Protein AF-A0A702FC47-F1 (afdb_monomer_lite)

Secondary structure (DSSP, 8-state):
----------S------EEEEEEEETTEEEEEE-HHHHT----HHHHHHHHHHHHHHHHHHHHHHSTT-GGGGS-EEEEETTEEEEEEE-GGG-EEEEEEEPP-------------------

Foldseek 3Di:
DDDPDPPCPDPDPPFLKWKWKWDDDPPDTDIDTDPVSVVGDDDPQVVVQCVVCVVVVVVVLSQLLDPPRPNLPAWDWDDGSQKIKTWDRDPPSMIIIMIGGNPPPPDDDPPPPPPDPPDDDD

Structure (mmCIF, N/CA/C/O backbone):
data_AF-A0A702FC47-F1
#
_entry.id   AF-A0A702FC47-F1
#
loop_
_atom_site.group_PDB
_atom_site.id
_atom_site.type_symbol
_atom_site.label_atom_id
_atom_site.label_alt_id
_atom_site.label_comp_id
_atom_site.label_asym_id
_atom_site.label_entity_id
_atom_site.label_seq_id
_atom_site.pdbx_PDB_ins_code
_atom_site.Cartn_x
_atom_site.Cartn_y
_atom_site.Cartn_z
_atom_site.occupancy
_atom_site.B_iso_or_equiv
_atom_site.auth_seq_id
_atom_site.auth_comp_id
_atom_site.auth_asym_id
_atom_site.auth_atom_id
_atom_site.pdbx_PDB_model_num
ATOM 1 N N . MET A 1 1 ? -32.741 -4.765 32.630 1.00 47.16 1 MET A N 1
ATOM 2 C CA . MET A 1 1 ? -31.859 -5.939 32.478 1.00 47.16 1 MET A CA 1
ATOM 3 C C . MET A 1 1 ? -31.855 -6.321 31.013 1.00 47.16 1 MET A C 1
ATOM 5 O O . MET A 1 1 ? -32.897 -6.178 30.386 1.00 47.16 1 MET A O 1
ATOM 9 N N . SER A 1 2 ? -30.698 -6.795 30.555 1.00 45.16 2 SER A N 1
ATOM 10 C CA . SER A 1 2 ? -30.395 -7.383 29.244 1.00 45.16 2 SER A CA 1
ATOM 11 C C . SER A 1 2 ? -29.673 -6.469 28.251 1.00 45.16 2 SER A C 1
ATOM 13 O O . SER A 1 2 ? -30.230 -5.507 27.734 1.00 45.16 2 SER A O 1
ATOM 15 N N . ASP A 1 3 ? -28.417 -6.873 28.040 1.00 43.56 3 ASP A N 1
ATOM 16 C CA . ASP A 1 3 ? -27.521 -6.640 26.911 1.00 43.56 3 ASP A CA 1
ATOM 17 C C . ASP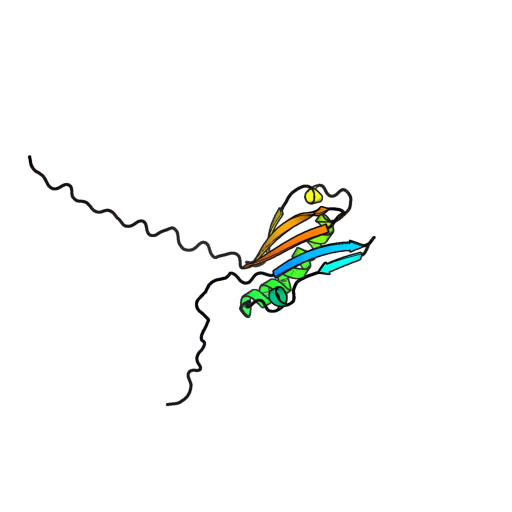 A 1 3 ? -27.093 -5.208 26.585 1.00 43.56 3 ASP A C 1
ATOM 19 O O . ASP A 1 3 ? -27.603 -4.564 25.676 1.00 43.56 3 ASP A O 1
ATOM 23 N N . ASN A 1 4 ? -26.035 -4.755 27.263 1.00 42.34 4 ASN A N 1
ATOM 24 C CA . ASN A 1 4 ? -25.009 -4.011 26.543 1.00 42.34 4 ASN A CA 1
ATOM 25 C C . ASN A 1 4 ? -23.868 -5.008 26.296 1.00 42.34 4 ASN A C 1
ATOM 27 O O . ASN A 1 4 ? -23.180 -5.358 27.262 1.00 42.34 4 ASN A O 1
ATOM 31 N N . PRO A 1 5 ? -23.718 -5.555 25.078 1.00 49.88 5 PRO A N 1
ATOM 32 C CA . PRO A 1 5 ? -22.669 -6.513 24.808 1.00 49.88 5 PRO A CA 1
ATOM 33 C C . PRO A 1 5 ? -21.356 -5.758 24.917 1.00 49.88 5 PRO A C 1
ATOM 35 O O . PRO A 1 5 ? -21.115 -4.802 24.184 1.00 49.88 5 PRO A O 1
ATOM 38 N N . ASP A 1 6 ? -20.568 -6.160 25.904 1.00 47.47 6 ASP A N 1
ATOM 39 C CA . ASP A 1 6 ? -19.120 -6.309 25.863 1.00 47.47 6 ASP A CA 1
ATOM 40 C C . ASP A 1 6 ? -18.505 -5.996 24.481 1.00 47.47 6 ASP A C 1
ATOM 42 O O . ASP A 1 6 ? -18.023 -6.867 23.763 1.00 47.47 6 ASP A O 1
ATOM 46 N N . ARG A 1 7 ? -18.462 -4.714 24.099 1.00 48.03 7 ARG A N 1
ATOM 47 C CA . ARG A 1 7 ? -17.437 -4.208 23.194 1.00 48.03 7 ARG A CA 1
ATOM 48 C C . ARG A 1 7 ? -16.192 -4.093 24.050 1.00 48.03 7 ARG A C 1
ATOM 50 O O . ARG A 1 7 ? -15.731 -2.998 24.360 1.00 48.03 7 ARG A O 1
ATOM 57 N N . LYS A 1 8 ? -15.664 -5.255 24.437 1.00 45.69 8 LYS A N 1
ATOM 58 C CA . LYS A 1 8 ? -14.257 -5.414 24.751 1.00 45.69 8 LYS A CA 1
ATOM 59 C C . LYS A 1 8 ? -13.517 -4.996 23.491 1.00 45.69 8 LYS A C 1
ATOM 61 O O . LYS A 1 8 ? -13.311 -5.789 22.579 1.00 45.69 8 LYS A O 1
ATOM 66 N N . ARG A 1 9 ? -13.196 -3.710 23.390 1.00 51.09 9 ARG A N 1
ATOM 67 C CA . ARG A 1 9 ? -12.072 -3.285 22.571 1.00 51.09 9 ARG A CA 1
ATOM 68 C C . ARG A 1 9 ? -10.857 -3.718 23.379 1.00 51.09 9 ARG A C 1
ATOM 70 O O . ARG A 1 9 ? -10.696 -3.198 24.477 1.00 51.09 9 ARG A O 1
ATOM 77 N N . PRO A 1 10 ? -10.110 -4.742 22.938 1.00 49.78 10 PRO A N 1
ATOM 78 C CA . PRO A 1 10 ? -8.973 -5.201 23.701 1.00 49.78 10 PRO A CA 1
ATOM 79 C C . PRO A 1 10 ? -7.977 -4.053 23.804 1.00 49.78 10 PRO A C 1
ATOM 81 O O . PRO A 1 10 ? -7.556 -3.470 22.806 1.00 49.78 10 PRO A O 1
ATOM 84 N N . ASP A 1 11 ? -7.663 -3.729 25.048 1.00 61.03 11 ASP A N 1
ATOM 85 C CA . ASP A 1 11 ? -6.655 -2.779 25.464 1.00 61.03 11 ASP A CA 1
ATOM 86 C C . ASP A 1 11 ? -5.294 -3.282 24.957 1.00 61.03 11 ASP A C 1
ATOM 88 O O . ASP A 1 11 ? -4.720 -4.212 25.517 1.00 61.03 11 ASP A O 1
ATOM 92 N N . ASN A 1 12 ? -4.847 -2.751 23.816 1.00 49.47 12 ASN A N 1
ATOM 93 C CA . ASN A 1 12 ? -3.453 -2.640 23.376 1.00 49.47 12 ASN A CA 1
ATOM 94 C C . ASN A 1 12 ? -3.447 -2.003 21.981 1.00 49.47 12 ASN A C 1
ATOM 96 O O . ASN A 1 12 ? -3.741 -2.665 20.989 1.00 49.47 12 ASN A O 1
ATOM 100 N N . HIS A 1 13 ? -3.088 -0.720 21.899 1.00 54.34 13 HIS A N 1
ATOM 101 C CA . HIS A 1 13 ? -2.852 -0.002 20.643 1.00 54.34 13 HIS A CA 1
ATOM 102 C C . HIS A 1 13 ? -1.580 -0.537 19.956 1.00 54.34 13 HIS A C 1
ATOM 104 O O . HIS A 1 13 ? -0.565 0.145 19.857 1.00 54.34 13 HIS A O 1
ATOM 110 N N . SER A 1 14 ? -1.610 -1.784 19.488 1.00 64.19 14 SER A N 1
ATOM 111 C CA . SER A 1 14 ? -0.803 -2.146 18.327 1.00 64.19 14 SER A CA 1
ATOM 112 C C . SER A 1 14 ? -1.522 -1.508 17.149 1.00 64.19 14 SER A C 1
ATOM 114 O O . SER A 1 14 ? -2.630 -1.930 16.824 1.00 64.19 14 SER A O 1
ATOM 116 N N . LEU A 1 15 ? -0.961 -0.432 16.594 1.00 73.69 15 LEU A N 1
ATOM 117 C CA . LEU A 1 15 ? -1.533 0.229 15.422 1.00 73.69 15 LEU A CA 1
ATOM 118 C C . LEU A 1 15 ? -1.839 -0.840 14.359 1.00 73.69 15 LEU A C 1
ATOM 120 O O . LEU A 1 15 ? -0.934 -1.620 14.033 1.00 73.69 15 LEU A O 1
ATOM 124 N N . PRO A 1 16 ? -3.088 -0.936 13.862 1.00 84.44 16 PRO A N 1
ATOM 125 C CA . PRO A 1 16 ? -3.405 -1.891 12.814 1.00 84.44 16 PRO A CA 1
ATOM 126 C C . PRO A 1 16 ? -2.537 -1.560 11.604 1.00 84.44 16 PRO A C 1
ATOM 128 O O . PRO A 1 16 ? -2.373 -0.399 11.232 1.00 84.44 16 PRO A O 1
ATOM 131 N N . CYS A 1 17 ? -1.906 -2.582 11.042 1.00 88.62 17 CYS A N 1
ATOM 132 C CA . CYS A 1 17 ? -0.844 -2.394 10.074 1.00 88.62 17 CYS A CA 1
ATOM 133 C C . CYS A 1 17 ? -0.928 -3.472 9.001 1.00 88.62 17 CYS A C 1
ATOM 135 O O . CYS A 1 17 ? -0.937 -4.662 9.310 1.00 88.62 17 CYS A O 1
ATOM 137 N N . ILE A 1 18 ? -0.965 -3.042 7.740 1.00 90.25 18 ILE A N 1
ATOM 138 C CA . ILE A 1 18 ? -0.841 -3.921 6.582 1.00 90.25 18 ILE A CA 1
ATOM 139 C C . ILE A 1 18 ? 0.584 -3.839 6.086 1.00 90.25 18 ILE A C 1
ATOM 141 O O . ILE A 1 18 ? 1.013 -2.813 5.561 1.00 90.25 18 ILE A O 1
ATOM 145 N N . ARG A 1 19 ? 1.307 -4.948 6.189 1.00 91.69 19 ARG A N 1
ATOM 146 C CA . ARG A 1 19 ? 2.617 -5.093 5.561 1.00 91.69 19 ARG A CA 1
ATOM 147 C C . ARG A 1 19 ? 2.507 -5.900 4.289 1.00 91.69 19 ARG A C 1
ATOM 149 O O . ARG A 1 19 ? 1.755 -6.873 4.191 1.00 91.69 19 ARG A O 1
ATOM 156 N N . GLY A 1 20 ? 3.290 -5.505 3.300 1.00 92.06 20 GLY A N 1
ATOM 157 C CA . GLY A 1 20 ? 3.327 -6.198 2.031 1.00 92.06 20 GLY A CA 1
ATOM 158 C C . GLY A 1 20 ? 4.618 -5.989 1.269 1.00 92.06 20 GLY A C 1
ATOM 159 O O . GLY A 1 20 ? 5.483 -5.194 1.633 1.00 92.06 20 GLY A O 1
ATOM 160 N N . ARG A 1 21 ? 4.743 -6.743 0.184 1.00 91.50 21 ARG A N 1
ATOM 161 C CA . ARG A 1 21 ? 5.790 -6.588 -0.816 1.00 91.50 21 ARG A CA 1
ATOM 162 C C . ARG A 1 21 ? 5.156 -6.550 -2.188 1.00 91.50 21 ARG A C 1
ATOM 164 O O . ARG A 1 21 ? 4.414 -7.463 -2.551 1.00 91.50 21 ARG A O 1
ATOM 171 N N . LEU A 1 22 ? 5.464 -5.512 -2.946 1.00 91.94 22 LEU A N 1
ATOM 172 C CA . LEU A 1 22 ? 5.195 -5.457 -4.366 1.00 91.94 22 LEU A CA 1
ATOM 173 C C . LEU A 1 22 ? 6.364 -6.116 -5.097 1.00 91.94 22 LEU A C 1
ATOM 175 O O . LEU A 1 22 ? 7.507 -5.684 -4.973 1.00 91.94 22 LEU A O 1
ATOM 179 N N . LEU A 1 23 ? 6.077 -7.186 -5.829 1.00 90.12 23 LEU A N 1
ATOM 180 C CA . LEU A 1 23 ? 7.043 -7.911 -6.645 1.00 90.12 23 LEU A CA 1
ATOM 181 C C . LEU A 1 23 ? 6.750 -7.648 -8.117 1.00 90.12 23 LEU A C 1
ATOM 183 O O . LEU A 1 23 ? 5.595 -7.749 -8.542 1.00 90.12 23 LEU A O 1
ATOM 187 N N . GLN A 1 24 ? 7.790 -7.354 -8.891 1.00 87.69 24 GLN A N 1
ATOM 188 C CA . GLN A 1 24 ? 7.685 -7.179 -10.333 1.00 87.69 24 GLN A CA 1
ATOM 189 C C . GLN A 1 24 ? 8.110 -8.458 -11.068 1.00 87.69 24 GLN A C 1
ATOM 191 O O . GLN A 1 24 ? 9.201 -8.980 -10.858 1.00 87.69 24 GLN A O 1
ATOM 196 N N . ASP A 1 25 ? 7.248 -8.937 -11.963 1.00 86.25 25 ASP A N 1
ATOM 197 C CA . ASP A 1 25 ? 7.505 -10.038 -12.894 1.00 86.25 25 ASP A CA 1
ATOM 198 C C . ASP A 1 25 ? 7.238 -9.547 -14.325 1.00 86.25 25 ASP A C 1
ATOM 200 O O . ASP A 1 25 ? 6.097 -9.495 -14.802 1.00 86.25 25 ASP A O 1
ATOM 204 N N . GLY A 1 26 ? 8.294 -9.073 -14.991 1.00 83.31 26 GLY A N 1
ATOM 205 C CA . GLY A 1 26 ? 8.191 -8.390 -16.282 1.00 83.31 26 GLY A CA 1
ATOM 206 C C . GLY A 1 26 ? 7.309 -7.138 -16.193 1.00 83.31 26 GLY A C 1
ATOM 207 O O . GLY A 1 26 ? 7.657 -6.170 -15.521 1.00 83.31 26 GLY A O 1
ATOM 208 N N . CYS A 1 27 ? 6.160 -7.151 -16.875 1.00 83.19 27 CYS A N 1
ATOM 209 C CA . CYS A 1 27 ? 5.176 -6.057 -16.859 1.00 83.19 27 CYS A CA 1
ATOM 210 C C . CYS A 1 27 ? 4.047 -6.256 -15.831 1.00 83.19 27 CYS A C 1
ATOM 212 O O . CYS A 1 27 ? 3.079 -5.496 -15.834 1.00 83.19 27 CYS A O 1
ATOM 214 N N . ARG A 1 28 ? 4.106 -7.304 -15.002 1.00 86.69 28 ARG A N 1
ATOM 215 C CA . ARG A 1 28 ? 3.089 -7.603 -13.989 1.00 86.69 28 ARG A CA 1
ATOM 216 C C . ARG A 1 28 ? 3.620 -7.287 -12.601 1.00 86.69 28 ARG A C 1
ATOM 218 O O . ARG A 1 28 ? 4.753 -7.624 -12.280 1.00 86.69 28 ARG A O 1
ATOM 225 N N . PHE A 1 29 ? 2.760 -6.714 -11.768 1.00 88.94 29 PHE A N 1
ATOM 226 C CA . PHE A 1 29 ? 3.041 -6.480 -10.357 1.00 88.94 29 PHE A CA 1
ATOM 227 C C . PHE A 1 29 ? 2.158 -7.382 -9.502 1.00 88.94 29 PHE A C 1
ATOM 229 O O . PHE A 1 29 ? 0.964 -7.532 -9.768 1.00 88.94 29 PHE A O 1
ATOM 236 N N . ARG A 1 30 ? 2.750 -8.003 -8.483 1.00 90.19 30 ARG A N 1
ATOM 237 C CA . ARG A 1 30 ? 2.049 -8.842 -7.513 1.00 90.19 30 ARG A CA 1
ATOM 238 C C . ARG A 1 30 ? 2.271 -8.280 -6.122 1.00 90.19 30 ARG A C 1
ATOM 240 O O . ARG A 1 30 ? 3.411 -8.185 -5.679 1.00 90.19 30 ARG A O 1
ATOM 247 N N . LEU A 1 31 ? 1.184 -7.965 -5.430 1.00 90.12 31 LEU A N 1
ATOM 248 C CA . LEU A 1 31 ? 1.229 -7.669 -4.007 1.00 90.12 31 LEU A CA 1
ATOM 249 C C . LEU A 1 31 ? 1.188 -8.980 -3.218 1.00 90.12 31 LEU A C 1
ATOM 251 O O . LEU A 1 31 ? 0.291 -9.800 -3.410 1.00 90.12 31 LEU A O 1
ATOM 255 N N . GLN A 1 32 ? 2.153 -9.164 -2.327 1.00 91.75 32 GLN A N 1
ATOM 256 C CA . GLN A 1 32 ? 2.179 -10.243 -1.351 1.00 91.75 32 GLN A CA 1
ATOM 257 C C . GLN A 1 32 ? 2.050 -9.645 0.048 1.00 91.75 32 GLN A C 1
ATOM 259 O O . GLN A 1 32 ? 2.856 -8.803 0.429 1.00 91.75 32 GLN A O 1
ATOM 264 N N . THR A 1 33 ? 1.061 -10.091 0.813 1.00 90.75 33 THR A N 1
ATOM 265 C CA . THR A 1 33 ? 0.814 -9.672 2.200 1.00 90.75 33 THR A CA 1
ATOM 266 C C . THR A 1 33 ? 0.541 -10.906 3.059 1.00 90.75 33 THR A C 1
ATOM 268 O O . THR A 1 33 ? 0.202 -11.966 2.518 1.00 90.75 33 THR A O 1
ATOM 271 N N . SER A 1 34 ? 0.770 -10.817 4.371 1.00 86.31 34 SER A N 1
ATOM 272 C CA . SER A 1 34 ? 0.454 -11.923 5.274 1.00 86.31 34 SER A CA 1
ATOM 273 C C . SER A 1 34 ? -1.044 -11.961 5.569 1.00 86.31 34 SER A C 1
ATOM 275 O O . SER A 1 34 ? -1.752 -10.962 5.452 1.00 86.31 34 SER A O 1
ATOM 277 N N . ARG A 1 35 ? -1.536 -13.136 5.963 1.00 79.75 35 ARG A N 1
ATOM 278 C CA . ARG A 1 35 ? -2.932 -13.276 6.372 1.00 79.75 35 ARG A CA 1
ATOM 279 C C . ARG A 1 35 ? -3.224 -12.479 7.644 1.00 79.75 35 ARG A C 1
ATOM 281 O O . ARG A 1 35 ? -4.280 -11.870 7.721 1.00 79.75 35 ARG A O 1
ATOM 288 N N . ASP A 1 36 ? -2.286 -12.448 8.588 1.00 83.25 36 ASP A N 1
ATOM 289 C CA . ASP A 1 36 ? -2.423 -11.687 9.833 1.00 83.25 36 ASP A CA 1
ATOM 290 C C . ASP A 1 36 ? -2.525 -10.179 9.564 1.00 83.25 36 ASP A C 1
ATOM 292 O O . ASP A 1 36 ? -3.321 -9.490 10.191 1.00 83.25 36 ASP A O 1
ATOM 296 N N . ASP A 1 37 ? -1.768 -9.675 8.583 1.00 81.12 37 ASP A N 1
ATOM 297 C CA . ASP A 1 37 ? -1.843 -8.276 8.151 1.00 81.12 37 ASP A CA 1
ATOM 298 C C . ASP A 1 37 ? -3.176 -7.982 7.419 1.00 81.12 37 ASP A C 1
ATOM 300 O O . ASP A 1 37 ? -3.723 -6.893 7.554 1.00 81.12 37 ASP A O 1
ATOM 304 N N . MET A 1 38 ? -3.748 -8.946 6.682 1.00 75.38 38 MET A N 1
ATOM 305 C CA . MET A 1 38 ? -5.092 -8.811 6.088 1.00 75.38 38 MET A CA 1
ATOM 306 C C . MET A 1 38 ? -6.223 -8.872 7.122 1.00 75.38 38 MET A C 1
ATOM 308 O O . MET A 1 38 ? -7.273 -8.269 6.918 1.00 75.38 38 MET A O 1
ATOM 312 N N . GLU A 1 39 ? -6.024 -9.622 8.205 1.00 77.56 39 GLU A N 1
ATOM 313 C CA . GLU A 1 39 ? -6.952 -9.729 9.337 1.00 77.56 39 GLU A CA 1
ATOM 314 C C . GLU A 1 39 ? -6.705 -8.635 10.394 1.00 77.56 39 GLU A C 1
ATOM 316 O O . GLU A 1 39 ? -7.329 -8.651 11.458 1.00 77.56 39 GLU A O 1
ATOM 321 N N . ALA A 1 40 ? -5.820 -7.669 10.112 1.00 78.50 40 ALA A N 1
ATOM 322 C CA . ALA A 1 40 ? -5.550 -6.549 11.000 1.00 78.50 40 ALA A CA 1
ATOM 323 C C . ALA A 1 40 ? -6.846 -5.803 11.359 1.00 78.50 40 ALA A C 1
ATOM 325 O O . ALA A 1 40 ? -7.706 -5.537 10.516 1.00 78.50 40 ALA A O 1
ATOM 326 N N . ALA A 1 41 ? -6.978 -5.456 12.639 1.00 82.44 41 ALA A N 1
ATOM 327 C CA . ALA A 1 41 ? -8.193 -4.881 13.202 1.00 82.44 41 ALA A CA 1
ATOM 328 C C . ALA A 1 41 ? -8.317 -3.378 12.898 1.00 82.44 41 ALA A C 1
ATOM 330 O O . ALA A 1 41 ? -8.239 -2.548 13.802 1.00 82.44 41 ALA A O 1
ATOM 331 N N . PHE A 1 42 ? -8.512 -3.025 11.627 1.00 83.19 42 PHE A N 1
ATOM 332 C CA . PHE A 1 42 ? -8.968 -1.687 11.255 1.00 83.19 42 PHE A CA 1
ATOM 333 C C . PHE A 1 42 ? -10.398 -1.470 11.753 1.00 83.19 42 PHE A C 1
ATOM 335 O O . PHE A 1 42 ? -11.244 -2.369 11.721 1.00 83.19 42 PHE A O 1
ATOM 342 N N . THR A 1 43 ? -10.693 -0.257 12.203 1.00 87.06 43 THR A N 1
ATOM 343 C CA . THR A 1 43 ? -12.073 0.180 12.404 1.00 87.06 43 THR A CA 1
ATOM 344 C C . THR A 1 43 ? -12.799 0.273 11.060 1.00 87.06 43 THR A C 1
ATOM 346 O O . THR A 1 43 ? -12.186 0.360 9.999 1.00 87.06 43 THR A O 1
ATOM 349 N N . GLU A 1 44 ? -14.132 0.279 11.084 1.00 87.69 44 GLU A N 1
ATOM 350 C CA . GLU A 1 44 ? -14.938 0.390 9.860 1.00 87.69 44 GLU A CA 1
ATOM 351 C C . GLU A 1 44 ? -14.631 1.674 9.066 1.00 87.69 44 GLU A C 1
ATOM 353 O O . GLU A 1 44 ? -14.683 1.688 7.838 1.00 87.69 44 GLU A O 1
ATOM 358 N N . GLU A 1 45 ? -14.299 2.757 9.768 1.00 88.56 45 GLU A N 1
ATOM 359 C CA . GLU A 1 45 ? -13.926 4.023 9.147 1.00 88.56 45 GLU A CA 1
ATOM 360 C C . GLU A 1 45 ? -12.544 3.950 8.488 1.00 88.56 45 GLU A C 1
ATOM 362 O O . GLU A 1 45 ? -12.418 4.282 7.309 1.00 88.56 45 GLU A O 1
ATOM 367 N N . GLU A 1 46 ? -11.541 3.420 9.190 1.00 87.31 46 GLU A N 1
ATOM 368 C CA . GLU A 1 46 ? -10.195 3.232 8.635 1.00 87.31 46 GLU A CA 1
ATOM 369 C C . GLU A 1 46 ? -10.188 2.234 7.468 1.00 87.31 46 GLU A C 1
ATOM 371 O O . GLU A 1 46 ? -9.464 2.430 6.494 1.00 87.31 46 GLU A O 1
ATOM 376 N N . ALA A 1 47 ? -11.025 1.192 7.513 1.00 87.81 47 ALA A N 1
ATOM 377 C CA . ALA A 1 47 ? -11.198 0.260 6.401 1.00 87.81 47 ALA A CA 1
ATOM 378 C C . ALA A 1 47 ? -11.750 0.971 5.153 1.00 87.81 47 ALA A C 1
ATOM 380 O O . ALA A 1 47 ? -11.249 0.756 4.050 1.00 87.81 47 ALA A O 1
ATOM 381 N N . ARG A 1 48 ? -12.718 1.885 5.317 1.00 90.12 48 ARG A N 1
ATOM 382 C CA . ARG A 1 48 ? -13.216 2.720 4.209 1.00 90.12 48 ARG A CA 1
ATOM 383 C C . ARG A 1 48 ? -12.134 3.650 3.661 1.00 90.12 48 ARG A C 1
ATOM 385 O O . ARG A 1 48 ? -12.055 3.841 2.448 1.00 90.12 48 ARG A O 1
ATOM 392 N N . TRP A 1 49 ? -11.295 4.225 4.522 1.00 90.75 49 TRP A N 1
ATOM 393 C CA . TRP A 1 49 ? -10.154 5.029 4.077 1.00 90.75 49 TRP A CA 1
ATOM 394 C C . TRP A 1 49 ? -9.146 4.198 3.295 1.00 90.75 49 TRP A C 1
ATOM 396 O O . TRP A 1 49 ? -8.692 4.634 2.237 1.00 90.75 49 TRP A O 1
ATOM 406 N N . LEU A 1 50 ? -8.857 2.985 3.769 1.00 90.44 50 LEU A N 1
ATOM 407 C CA . LEU A 1 50 ? -7.981 2.040 3.094 1.00 90.44 50 LEU A CA 1
ATOM 408 C C . LEU A 1 50 ? -8.525 1.689 1.715 1.00 90.44 50 LEU A C 1
ATOM 410 O O . LEU A 1 50 ? -7.797 1.835 0.744 1.00 90.44 50 LEU A O 1
ATOM 414 N N . GLU A 1 51 ? -9.796 1.311 1.587 1.00 90.56 51 GLU A N 1
ATOM 415 C CA . GLU A 1 51 ? -10.405 0.992 0.287 1.00 90.56 51 GLU A CA 1
ATOM 416 C C . GLU A 1 51 ? -10.272 2.136 -0.733 1.00 90.56 51 GLU A C 1
ATOM 418 O O . GLU A 1 51 ? -10.054 1.891 -1.921 1.00 90.56 51 GLU A O 1
ATOM 423 N N . GLN A 1 52 ? -10.350 3.389 -0.278 1.00 91.56 52 GLN A N 1
ATOM 424 C CA . GLN A 1 52 ? -10.200 4.571 -1.131 1.00 91.56 52 GLN A CA 1
ATOM 425 C C . GLN A 1 52 ? -8.737 4.899 -1.456 1.00 91.56 52 GLN A C 1
ATOM 427 O O . GLN A 1 52 ? -8.425 5.299 -2.579 1.00 91.56 52 GLN A O 1
ATOM 432 N N . ALA A 1 53 ? -7.838 4.750 -0.484 1.00 91.81 53 ALA A N 1
ATOM 433 C CA . ALA A 1 53 ? -6.425 5.088 -0.622 1.00 91.81 53 ALA A CA 1
ATOM 434 C C . ALA A 1 53 ? -5.621 3.988 -1.325 1.00 91.81 53 ALA A C 1
ATOM 436 O O . ALA A 1 53 ? -4.636 4.274 -2.002 1.00 91.81 53 ALA A O 1
ATOM 437 N N . PHE A 1 54 ? -6.031 2.729 -1.198 1.00 89.50 54 PHE A N 1
ATOM 438 C CA . PHE A 1 54 ? -5.263 1.574 -1.649 1.00 89.50 54 PHE A CA 1
ATOM 439 C C . PHE A 1 54 ? -4.947 1.581 -3.153 1.00 89.50 54 PHE A C 1
ATOM 441 O O . PHE A 1 54 ? -3.795 1.320 -3.499 1.00 89.50 54 PHE A O 1
ATOM 448 N N . PRO A 1 55 ? -5.870 1.947 -4.069 1.00 91.12 55 PRO A N 1
ATOM 449 C CA . PRO A 1 55 ? -5.533 2.093 -5.486 1.00 91.12 55 PRO A CA 1
ATOM 450 C C . PRO A 1 55 ? -4.476 3.175 -5.749 1.00 91.12 55 PRO A C 1
ATOM 452 O O . PRO A 1 55 ? -3.627 2.996 -6.621 1.00 91.12 55 PRO A O 1
ATOM 455 N N . LEU A 1 56 ? -4.506 4.277 -4.989 1.00 91.88 56 LEU A N 1
ATOM 456 C CA . LEU A 1 56 ? -3.537 5.373 -5.102 1.00 91.88 56 LEU A CA 1
ATOM 457 C C . LEU A 1 56 ? -2.162 4.930 -4.596 1.00 91.88 56 LEU A C 1
ATOM 459 O O . LEU A 1 56 ? -1.164 5.106 -5.292 1.00 91.88 56 LEU A O 1
ATOM 463 N N . ILE A 1 57 ? -2.132 4.272 -3.434 1.00 89.62 57 ILE A N 1
ATOM 464 C CA . ILE A 1 57 ? -0.920 3.692 -2.851 1.00 89.62 57 ILE A CA 1
ATOM 465 C C . ILE A 1 57 ? -0.312 2.675 -3.822 1.00 89.62 57 ILE A C 1
ATOM 467 O O . ILE A 1 57 ? 0.868 2.763 -4.147 1.00 89.62 57 ILE A O 1
ATOM 471 N N . LEU A 1 58 ? -1.113 1.749 -4.358 1.00 89.44 58 LEU A N 1
ATOM 472 C CA . LEU A 1 58 ? -0.643 0.768 -5.338 1.00 89.44 58 LEU A CA 1
ATOM 473 C C . LEU A 1 58 ? -0.073 1.424 -6.597 1.00 89.44 58 LEU A C 1
ATOM 475 O O . LEU A 1 58 ? 0.955 0.976 -7.102 1.00 89.44 58 LEU A O 1
ATOM 479 N N . HIS A 1 59 ? -0.711 2.481 -7.101 1.00 89.38 59 HIS A N 1
ATOM 480 C CA . HIS A 1 59 ? -0.210 3.213 -8.260 1.00 89.38 59 HIS A CA 1
ATOM 481 C C . HIS A 1 59 ? 1.153 3.867 -7.982 1.00 89.38 59 HIS A C 1
ATOM 483 O O . HIS A 1 59 ? 2.065 3.768 -8.810 1.00 89.38 59 HIS A O 1
ATOM 489 N N . GLN A 1 60 ? 1.322 4.458 -6.795 1.00 88.62 60 GLN A N 1
ATOM 490 C CA . GLN A 1 60 ? 2.598 5.020 -6.355 1.00 88.62 60 GLN A CA 1
ATOM 491 C C . GLN A 1 60 ? 3.674 3.928 -6.258 1.00 88.62 60 GLN A C 1
ATOM 493 O O . GLN A 1 60 ? 4.772 4.101 -6.782 1.00 88.62 60 GLN A O 1
ATOM 498 N N . MET A 1 61 ? 3.345 2.763 -5.686 1.00 88.62 61 MET A N 1
ATOM 499 C CA . MET A 1 61 ? 4.285 1.640 -5.568 1.00 88.62 61 MET A CA 1
ATOM 500 C C . MET A 1 61 ? 4.715 1.086 -6.932 1.00 88.62 61 MET A C 1
ATOM 502 O O . MET A 1 61 ? 5.885 0.766 -7.124 1.00 88.62 61 MET A O 1
ATOM 506 N N . VAL A 1 62 ? 3.797 0.987 -7.897 1.00 88.62 62 VAL A N 1
ATOM 507 C CA . VAL A 1 62 ? 4.114 0.548 -9.268 1.00 88.62 62 VAL A CA 1
ATOM 508 C C . VAL A 1 62 ? 5.046 1.538 -9.966 1.00 88.62 62 VAL A C 1
ATOM 510 O O . VAL A 1 62 ? 5.981 1.121 -10.648 1.00 88.62 62 VAL A O 1
ATOM 513 N N . THR A 1 63 ? 4.816 2.837 -9.776 1.00 85.75 63 THR A N 1
ATOM 514 C CA . THR A 1 63 ? 5.673 3.894 -10.333 1.00 85.75 63 THR A CA 1
ATOM 515 C C . THR A 1 63 ? 7.076 3.830 -9.735 1.00 85.75 63 THR A C 1
ATOM 517 O O . THR A 1 63 ? 8.061 3.851 -10.469 1.00 85.75 63 THR A O 1
ATOM 520 N N . MET A 1 64 ? 7.164 3.638 -8.418 1.00 84.38 64 MET A N 1
ATOM 521 C CA . MET A 1 64 ? 8.431 3.458 -7.713 1.00 84.38 64 MET A CA 1
ATOM 522 C C . MET A 1 64 ? 9.181 2.192 -8.127 1.00 84.38 64 MET A C 1
ATOM 524 O O . MET A 1 64 ? 10.402 2.206 -8.210 1.00 84.38 64 MET A O 1
ATOM 528 N N . ALA A 1 65 ? 8.474 1.090 -8.378 1.00 83.88 65 ALA A N 1
ATOM 529 C CA . ALA A 1 65 ? 9.089 -0.169 -8.789 1.00 83.88 65 ALA A CA 1
ATOM 530 C C . ALA A 1 65 ? 9.555 -0.154 -10.258 1.00 83.88 65 ALA A C 1
ATOM 532 O O . ALA A 1 65 ? 10.320 -1.025 -10.671 1.00 83.88 65 ALA A O 1
ATOM 533 N N . ALA A 1 66 ? 9.109 0.819 -11.061 1.00 80.94 66 ALA A N 1
ATOM 534 C CA . ALA A 1 66 ? 9.432 0.880 -12.478 1.00 80.94 66 ALA A CA 1
ATOM 535 C C . ALA A 1 66 ? 10.952 1.048 -12.718 1.00 80.94 66 ALA A C 1
ATOM 537 O O . ALA A 1 66 ? 11.602 1.878 -12.071 1.00 80.94 66 ALA A O 1
ATOM 538 N N . PRO A 1 67 ? 11.539 0.314 -13.688 1.00 76.00 67 PRO A N 1
ATOM 539 C CA . PRO A 1 67 ? 12.963 0.411 -13.991 1.00 76.00 67 PRO A CA 1
ATOM 540 C C . PRO A 1 67 ? 13.374 1.842 -14.344 1.00 76.00 67 PRO A C 1
ATOM 542 O O . PRO A 1 67 ? 12.840 2.438 -15.278 1.00 76.00 67 PRO A O 1
ATOM 545 N N . GLY A 1 68 ? 14.358 2.375 -13.620 1.00 73.00 68 GLY A N 1
ATOM 546 C CA . GLY A 1 68 ? 14.869 3.726 -13.848 1.00 73.00 68 GLY A CA 1
ATOM 547 C C . GLY A 1 68 ? 14.066 4.842 -13.174 1.00 73.00 68 GLY A C 1
ATOM 548 O O . GLY A 1 68 ? 14.411 6.004 -13.386 1.00 73.00 68 GLY A O 1
ATOM 549 N N . SER A 1 69 ? 13.055 4.530 -12.350 1.00 74.56 69 SER A N 1
ATOM 550 C CA . SER A 1 69 ? 12.460 5.552 -11.484 1.00 74.56 69 SER A CA 1
ATOM 551 C C . SER A 1 69 ? 13.512 6.061 -10.479 1.00 74.56 69 SER A C 1
ATOM 553 O O . SER A 1 69 ? 14.191 5.254 -9.835 1.00 74.56 69 SER A O 1
ATOM 555 N N . PRO A 1 70 ? 13.667 7.388 -10.310 1.00 71.69 70 PRO A N 1
ATOM 556 C CA . PRO A 1 70 ? 14.494 7.945 -9.243 1.00 71.69 70 PRO A CA 1
ATOM 557 C C . PRO A 1 70 ? 13.947 7.592 -7.851 1.00 71.69 70 PRO A C 1
ATOM 559 O O . PRO A 1 70 ? 14.719 7.488 -6.901 1.00 71.69 70 PRO A O 1
ATOM 562 N N . GLU A 1 71 ? 12.641 7.344 -7.732 1.00 74.12 71 GLU A N 1
ATOM 563 C CA . GLU A 1 71 ? 11.983 6.990 -6.471 1.00 74.12 71 GLU A CA 1
ATOM 564 C C . GLU A 1 71 ? 12.304 5.551 -6.037 1.00 74.12 71 GLU A C 1
ATOM 566 O O . GLU A 1 71 ? 12.177 5.223 -4.862 1.00 74.12 71 GLU A O 1
ATOM 571 N N . ALA A 1 72 ? 12.804 4.712 -6.952 1.00 71.31 72 ALA A N 1
ATOM 572 C CA . ALA A 1 72 ? 13.269 3.353 -6.667 1.00 71.31 72 ALA A CA 1
ATOM 573 C C . ALA A 1 72 ? 14.549 3.303 -5.807 1.00 71.31 72 ALA A C 1
ATOM 575 O O . ALA A 1 72 ? 15.027 2.217 -5.485 1.00 71.31 72 ALA A O 1
ATOM 576 N N . GLN A 1 73 ? 15.161 4.451 -5.495 1.00 73.50 73 GLN A N 1
ATOM 577 C CA . GLN A 1 73 ? 16.464 4.520 -4.821 1.00 73.50 73 GLN A CA 1
ATOM 578 C C . GLN A 1 73 ? 16.372 4.874 -3.336 1.00 73.50 73 GLN A C 1
ATOM 580 O O . GLN A 1 73 ? 17.330 4.636 -2.602 1.00 73.50 73 GLN A O 1
ATOM 585 N N . THR A 1 74 ? 15.252 5.438 -2.881 1.00 84.25 74 THR A N 1
ATOM 586 C CA . THR A 1 74 ? 15.104 5.916 -1.503 1.00 84.25 74 THR A CA 1
ATOM 587 C C . THR A 1 74 ? 13.802 5.426 -0.882 1.00 84.25 74 THR A C 1
ATOM 589 O O . THR A 1 74 ? 12.795 5.344 -1.585 1.00 84.25 74 THR A O 1
ATOM 592 N N . PRO A 1 75 ? 13.778 5.153 0.434 1.00 88.44 75 PRO A N 1
ATOM 593 C CA . PRO A 1 75 ? 12.527 4.985 1.156 1.00 88.44 75 PRO A CA 1
ATOM 594 C C . PRO A 1 75 ? 11.645 6.227 1.005 1.00 88.44 75 PRO A C 1
ATOM 596 O O . PRO A 1 75 ? 12.151 7.351 0.974 1.00 88.44 75 PRO A O 1
ATOM 599 N N . GLN A 1 76 ? 10.338 6.022 0.906 1.00 88.81 76 GLN A N 1
ATOM 600 C CA . GLN A 1 76 ? 9.358 7.095 0.774 1.00 88.81 76 GLN A CA 1
ATOM 601 C C . GLN A 1 76 ? 8.218 6.890 1.765 1.00 88.81 76 GLN A C 1
ATOM 603 O O . GLN A 1 76 ? 7.793 5.759 2.011 1.00 88.81 76 GLN A O 1
ATOM 608 N N . VAL A 1 77 ? 7.705 7.997 2.295 1.00 91.50 77 VAL A N 1
ATOM 609 C CA . VAL A 1 77 ? 6.548 8.024 3.192 1.00 91.50 77 VAL A CA 1
ATOM 610 C C . VAL A 1 77 ? 5.482 8.902 2.559 1.00 91.50 77 VAL A C 1
ATOM 612 O O . VAL A 1 77 ? 5.754 10.043 2.184 1.00 91.50 77 VAL A O 1
ATOM 615 N N . PHE A 1 78 ? 4.273 8.370 2.429 1.00 89.62 78 PHE A N 1
ATOM 616 C CA . PHE A 1 78 ? 3.140 9.065 1.830 1.00 89.62 78 PHE A CA 1
ATOM 617 C C . PHE A 1 78 ? 1.938 9.018 2.761 1.00 89.62 78 PHE A C 1
ATOM 619 O O . PHE A 1 78 ? 1.734 8.036 3.473 1.00 89.62 78 PHE A O 1
ATOM 626 N N . HIS A 1 79 ? 1.107 10.055 2.704 1.00 91.38 79 HIS A N 1
ATOM 627 C CA . HIS A 1 79 ? -0.120 10.130 3.485 1.00 91.38 79 HIS A CA 1
ATOM 628 C C . HIS A 1 79 ? -1.330 10.208 2.558 1.00 91.38 79 HIS A C 1
ATOM 630 O O . HIS A 1 79 ? -1.415 11.092 1.703 1.00 91.38 79 HIS A O 1
ATOM 636 N N . HIS A 1 80 ? -2.278 9.293 2.740 1.00 89.75 80 HIS A N 1
ATOM 637 C CA . HIS A 1 80 ? -3.510 9.230 1.959 1.00 89.75 80 HIS A CA 1
ATOM 638 C C . HIS A 1 80 ? -4.694 8.941 2.877 1.00 89.75 80 HIS A C 1
ATOM 640 O O . HIS A 1 80 ? -4.715 7.915 3.543 1.00 89.75 80 HIS A O 1
ATOM 646 N N . ASN A 1 81 ? -5.692 9.829 2.887 1.00 89.25 81 ASN A N 1
ATOM 647 C CA . ASN A 1 81 ? -6.948 9.657 3.629 1.00 89.25 81 ASN A CA 1
ATOM 648 C C . ASN 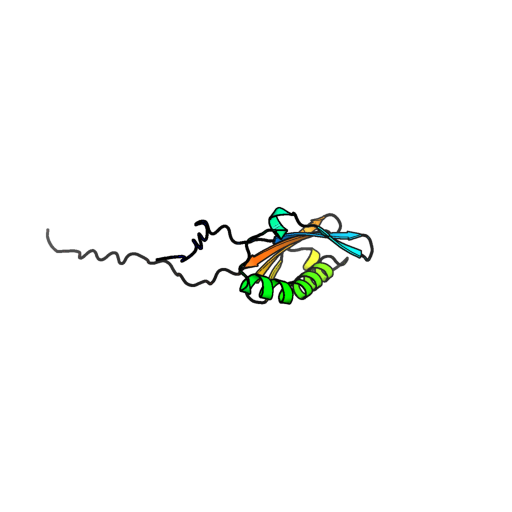A 1 81 ? -6.762 9.253 5.105 1.00 89.25 81 ASN A C 1
ATOM 650 O O . ASN A 1 81 ? -7.416 8.334 5.578 1.00 89.25 81 ASN A O 1
ATOM 654 N N . GLY A 1 82 ? -5.848 9.908 5.827 1.00 87.38 82 GLY A N 1
ATOM 655 C CA . GLY A 1 82 ? -5.589 9.579 7.236 1.00 87.38 82 GLY A CA 1
ATOM 656 C C . GLY A 1 82 ? -4.817 8.272 7.449 1.00 87.38 82 GLY A C 1
ATOM 657 O O . GLY A 1 82 ? -4.727 7.800 8.576 1.00 87.38 82 GLY A O 1
ATOM 658 N N . LEU A 1 83 ? -4.249 7.688 6.391 1.00 90.88 83 LEU A N 1
ATOM 659 C CA . LEU A 1 83 ? -3.311 6.571 6.462 1.00 90.88 83 LEU A CA 1
ATOM 660 C C . LEU A 1 83 ? -1.902 7.041 6.114 1.00 90.88 83 LEU A C 1
ATOM 662 O O . LEU A 1 83 ? -1.714 7.839 5.191 1.00 90.88 83 LEU A O 1
ATOM 666 N N . THR A 1 84 ? -0.917 6.474 6.796 1.00 92.62 84 THR A N 1
ATOM 667 C CA . THR A 1 84 ? 0.495 6.563 6.442 1.00 92.62 84 THR A CA 1
ATOM 668 C C . THR A 1 84 ? 0.897 5.295 5.706 1.00 92.62 84 THR A C 1
ATOM 670 O O . THR A 1 84 ? 0.620 4.184 6.158 1.00 92.62 84 THR A O 1
ATOM 673 N N . CYS A 1 85 ? 1.551 5.467 4.561 1.00 92.44 85 CYS A N 1
ATOM 674 C CA . CYS A 1 85 ? 2.192 4.403 3.811 1.00 92.44 85 CYS A CA 1
ATOM 675 C C . CYS A 1 85 ? 3.697 4.649 3.790 1.00 92.44 85 CYS A C 1
ATOM 677 O O . CYS A 1 85 ? 4.165 5.607 3.178 1.00 92.44 85 CYS A O 1
ATOM 679 N N . GLU A 1 86 ? 4.452 3.750 4.398 1.00 93.25 86 GLU A N 1
ATOM 680 C CA . GLU A 1 86 ? 5.899 3.692 4.248 1.00 93.25 86 GLU A CA 1
ATOM 681 C C . GLU A 1 86 ? 6.247 2.695 3.157 1.00 93.25 86 GLU A C 1
ATOM 683 O O . GLU A 1 86 ? 5.621 1.642 3.025 1.00 93.25 86 GLU A O 1
ATOM 688 N N . SER A 1 87 ? 7.254 3.031 2.368 1.00 92.25 87 SER A N 1
ATOM 689 C CA . SER A 1 87 ? 7.729 2.191 1.286 1.00 92.25 87 SER A CA 1
ATOM 690 C C . SER A 1 87 ? 9.242 2.177 1.253 1.00 92.25 87 SER A C 1
ATOM 692 O O . SER A 1 87 ? 9.895 3.205 1.421 1.00 92.25 87 SER A O 1
ATOM 694 N N . GLU A 1 88 ? 9.798 0.994 1.037 1.00 91.12 88 GLU A N 1
ATOM 695 C CA . GLU A 1 88 ? 11.233 0.766 1.011 1.00 91.12 88 GLU A CA 1
ATOM 696 C C . GLU A 1 88 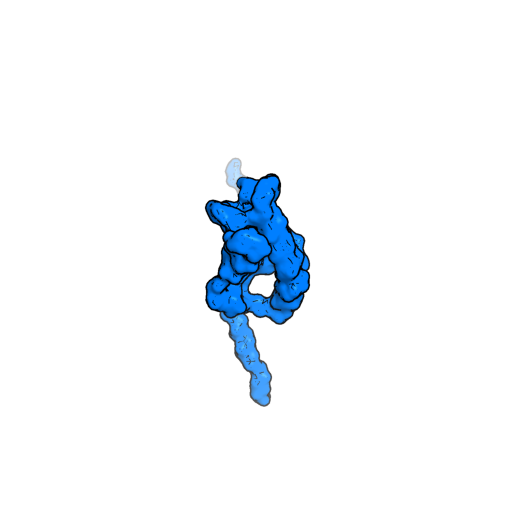? 11.600 -0.003 -0.262 1.00 91.12 88 GLU A C 1
ATOM 698 O O . GLU A 1 88 ? 11.073 -1.102 -0.493 1.00 91.12 88 GLU A O 1
ATOM 703 N N . PRO A 1 89 ? 12.486 0.545 -1.109 1.00 87.88 89 PRO A N 1
ATOM 704 C CA . PRO A 1 89 ? 12.950 -0.160 -2.289 1.00 87.88 89 PRO A CA 1
ATOM 705 C C . PRO A 1 89 ? 13.791 -1.377 -1.896 1.00 87.88 89 PRO A C 1
ATOM 707 O O . PRO A 1 89 ? 14.660 -1.325 -1.028 1.00 87.88 89 PRO A O 1
ATOM 710 N N . GLY A 1 90 ? 13.526 -2.493 -2.561 1.00 84.62 90 GLY A N 1
ATOM 711 C CA . GLY A 1 90 ? 14.198 -3.767 -2.375 1.00 84.62 90 GLY A CA 1
ATOM 712 C C . GLY A 1 90 ? 14.962 -4.216 -3.624 1.00 84.62 90 GLY A C 1
ATOM 713 O O . GLY A 1 90 ? 14.891 -3.599 -4.690 1.00 84.62 90 GLY A O 1
ATOM 714 N N . PRO A 1 91 ? 15.709 -5.325 -3.525 1.00 81.81 91 PRO A N 1
ATOM 715 C CA . PRO A 1 91 ? 16.441 -5.867 -4.661 1.00 81.81 91 PRO A CA 1
ATOM 716 C C . PRO A 1 91 ? 15.492 -6.276 -5.796 1.00 81.81 91 PRO A C 1
ATOM 718 O O . PRO A 1 91 ? 14.359 -6.691 -5.559 1.00 81.81 91 PRO A O 1
ATOM 721 N N . GLN A 1 92 ? 15.993 -6.213 -7.035 1.00 79.56 92 GLN A N 1
ATOM 722 C CA . GLN A 1 92 ? 15.310 -6.721 -8.239 1.00 79.56 92 GLN A CA 1
ATOM 723 C C . GLN A 1 92 ? 13.953 -6.045 -8.535 1.00 79.56 92 GLN A C 1
ATOM 725 O O . GLN A 1 92 ? 13.067 -6.673 -9.105 1.00 79.56 92 GLN A O 1
ATOM 730 N N . GLY A 1 93 ? 13.788 -4.768 -8.166 1.00 78.88 93 GLY A N 1
ATOM 731 C CA . GLY A 1 93 ? 12.547 -4.018 -8.417 1.00 78.88 93 GLY A CA 1
ATOM 732 C C . GLY A 1 93 ? 11.405 -4.375 -7.462 1.00 78.88 93 GLY A C 1
ATOM 733 O O . GLY A 1 93 ? 10.250 -4.058 -7.733 1.00 78.88 93 GLY A O 1
ATOM 734 N N . ALA A 1 94 ? 11.706 -5.054 -6.351 1.00 87.31 94 ALA A N 1
ATOM 735 C CA . ALA A 1 94 ? 10.745 -5.241 -5.275 1.00 87.31 94 ALA A CA 1
ATOM 736 C C . ALA A 1 94 ? 10.579 -3.945 -4.468 1.00 87.31 94 ALA A C 1
ATOM 738 O O . ALA A 1 94 ? 11.531 -3.189 -4.306 1.00 87.31 94 ALA A O 1
ATOM 739 N N . VAL A 1 95 ? 9.396 -3.723 -3.903 1.00 91.00 95 VAL A N 1
ATOM 740 C CA . VAL A 1 95 ? 9.139 -2.631 -2.952 1.00 91.00 95 VAL A CA 1
ATOM 741 C C . VAL A 1 95 ? 8.444 -3.219 -1.734 1.00 91.00 95 VAL A C 1
ATOM 743 O O . VAL A 1 95 ? 7.401 -3.858 -1.864 1.00 91.00 95 VAL A O 1
ATOM 746 N N . SER A 1 96 ? 9.020 -3.046 -0.550 1.00 91.31 96 SER A N 1
ATOM 747 C CA . SER A 1 96 ? 8.322 -3.347 0.702 1.00 91.31 96 SER A CA 1
ATOM 748 C C . SER A 1 96 ? 7.416 -2.174 1.045 1.00 91.31 96 SER A C 1
ATOM 750 O O . SER A 1 96 ? 7.810 -1.031 0.841 1.00 91.31 96 SER A O 1
ATOM 752 N N . LEU A 1 97 ? 6.217 -2.444 1.551 1.00 92.38 97 LEU A N 1
ATOM 753 C CA . LEU A 1 97 ? 5.279 -1.413 1.976 1.00 92.38 97 LEU A CA 1
ATOM 754 C C . LEU A 1 97 ? 4.658 -1.737 3.332 1.00 92.38 97 LEU A C 1
ATOM 756 O O . LEU A 1 97 ? 4.471 -2.905 3.688 1.00 92.38 97 LEU A O 1
ATOM 760 N N . MET A 1 98 ? 4.311 -0.682 4.057 1.00 92.81 98 MET A N 1
ATOM 761 C CA . MET A 1 98 ? 3.626 -0.728 5.338 1.00 92.81 98 MET A CA 1
ATOM 7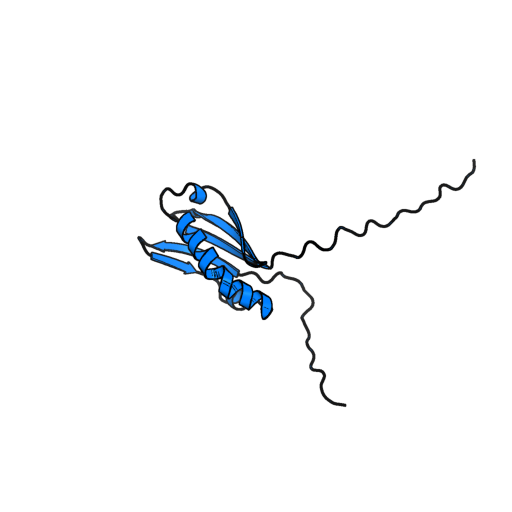62 C C . MET A 1 98 ? 2.553 0.358 5.365 1.00 92.81 98 MET A C 1
ATOM 764 O O . MET A 1 98 ? 2.877 1.521 5.164 1.00 92.81 98 MET A O 1
ATOM 768 N N . ILE A 1 99 ? 1.294 -0.009 5.601 1.00 92.06 99 ILE A N 1
ATOM 769 C CA . ILE A 1 99 ? 0.155 0.916 5.643 1.00 92.06 99 ILE A CA 1
ATOM 770 C C . ILE A 1 99 ? -0.488 0.840 7.024 1.00 92.06 99 ILE A C 1
ATOM 772 O O . ILE A 1 99 ? -0.876 -0.244 7.456 1.00 92.06 99 ILE A O 1
ATOM 776 N N . TYR A 1 100 ? -0.631 1.974 7.698 1.00 91.44 100 TYR A N 1
ATOM 777 C CA . TYR A 1 100 ? -1.246 2.065 9.023 1.00 91.44 100 TYR A CA 1
ATOM 778 C C . TYR A 1 100 ? -1.973 3.409 9.194 1.00 91.44 100 TYR A C 1
ATOM 780 O O . TYR A 1 100 ? -1.654 4.361 8.477 1.00 91.44 100 TYR A O 1
ATOM 788 N N . PRO A 1 101 ? -2.959 3.524 10.104 1.00 90.31 101 PRO A N 1
ATOM 789 C CA . PRO A 1 101 ? -3.607 4.799 10.391 1.00 90.31 101 PRO A CA 1
ATOM 790 C C . PRO A 1 101 ? -2.590 5.831 10.867 1.00 90.31 101 PRO A C 1
ATOM 792 O O . PRO A 1 101 ? -1.771 5.541 11.740 1.00 90.31 101 PRO A O 1
ATOM 795 N N . THR A 1 102 ? -2.632 7.033 10.298 1.00 89.12 102 THR A N 1
ATOM 796 C CA . THR A 1 102 ? -1.824 8.150 10.779 1.00 89.12 102 THR A CA 1
ATOM 797 C C . THR A 1 102 ? -2.277 8.460 12.204 1.00 89.12 102 THR A C 1
ATOM 799 O O . THR A 1 102 ? -3.449 8.785 12.387 1.00 89.12 102 THR A O 1
ATOM 802 N N . PRO A 1 103 ? -1.407 8.342 13.222 1.00 78.12 103 PRO A N 1
ATOM 803 C CA . PRO A 1 103 ? -1.799 8.698 14.575 1.00 78.12 103 PRO A CA 1
ATOM 804 C C . PRO A 1 103 ? -2.181 10.179 14.598 1.00 78.12 103 PRO A C 1
ATOM 806 O O . PRO A 1 103 ? -1.404 11.021 14.147 1.00 78.12 103 PRO A O 1
ATOM 809 N N . ASP A 1 104 ? -3.376 10.493 15.102 1.00 65.12 104 ASP A N 1
ATOM 810 C CA . ASP A 1 104 ? -3.752 11.870 15.409 1.00 65.12 104 ASP A CA 1
ATOM 811 C C . ASP A 1 104 ? -2.716 12.425 16.389 1.00 65.12 104 ASP A C 1
ATOM 813 O O . ASP A 1 104 ? -2.627 11.997 17.543 1.00 65.12 104 ASP A O 1
ATOM 817 N N . GLU A 1 105 ? -1.897 13.368 15.930 1.00 53.84 105 GLU A N 1
ATOM 818 C CA . GLU A 1 105 ? -0.980 14.122 16.777 1.00 53.84 105 GLU A CA 1
ATOM 819 C C . GLU A 1 105 ? -1.817 15.068 17.656 1.00 53.84 105 GLU A C 1
ATOM 821 O O . GLU A 1 105 ? -1.971 16.256 17.395 1.00 53.84 105 GLU A O 1
ATOM 826 N N . SER A 1 106 ? -2.472 14.513 18.673 1.00 46.09 106 SER A N 1
ATOM 827 C CA . SER A 1 106 ? -3.275 15.241 19.655 1.00 46.09 106 SER A CA 1
ATOM 828 C C . SER A 1 106 ? -2.989 14.732 21.063 1.00 46.09 106 SER A C 1
ATOM 830 O O . SER A 1 106 ? -3.905 14.395 21.795 1.00 46.09 106 SER A O 1
ATOM 832 N N . THR A 1 107 ? -1.711 14.713 21.448 1.00 35.44 107 THR A N 1
ATOM 833 C CA . THR A 1 107 ? -1.265 14.970 22.829 1.00 35.44 107 THR A CA 1
ATOM 834 C C . THR A 1 107 ? 0.199 15.432 22.802 1.00 35.44 107 THR A C 1
ATOM 836 O O . THR A 1 107 ? 1.095 14.585 22.828 1.00 35.44 107 THR A O 1
ATOM 839 N N . PRO A 1 108 ? 0.509 16.743 22.759 1.00 45.19 108 PRO A N 1
ATOM 840 C CA . PRO A 1 108 ? 1.763 17.194 23.338 1.00 45.19 108 PRO A CA 1
ATOM 841 C C . PRO A 1 108 ? 1.698 16.893 24.838 1.00 45.19 108 PRO A C 1
ATOM 843 O O . PRO A 1 108 ? 0.735 17.247 25.515 1.00 45.19 108 PRO A O 1
ATOM 846 N N . SER A 1 109 ? 2.704 16.158 25.297 1.00 43.94 109 SER A N 1
ATOM 847 C CA . SER A 1 109 ? 3.042 15.832 26.676 1.00 43.94 109 SER A CA 1
ATOM 848 C C . SER A 1 109 ? 2.468 16.814 27.704 1.00 43.94 109 SER A C 1
ATOM 850 O O . SER A 1 109 ? 2.799 17.998 27.677 1.00 43.94 109 SER A O 1
ATOM 852 N N . GLU A 1 110 ? 1.668 16.323 28.657 1.00 50.88 110 GLU A N 1
ATOM 853 C CA . GLU A 1 110 ? 1.545 16.995 29.952 1.00 50.88 110 GLU A CA 1
ATOM 854 C C . GLU A 1 110 ? 2.950 17.036 30.571 1.00 50.88 110 GLU A C 1
ATOM 856 O O . GLU A 1 110 ? 3.432 16.056 31.140 1.00 50.88 110 GLU A O 1
ATOM 861 N N . GLU A 1 111 ? 3.649 18.159 30.410 1.00 54.81 111 GLU A N 1
ATOM 862 C CA . GLU A 1 111 ? 4.715 18.527 31.331 1.00 54.81 111 GLU A CA 1
ATOM 863 C C . GLU A 1 111 ? 4.055 18.787 32.692 1.00 54.81 111 GLU A C 1
ATOM 865 O O . GLU A 1 111 ? 3.189 19.664 32.785 1.00 54.81 111 GLU A O 1
ATOM 870 N N . PRO A 1 112 ? 4.413 18.066 33.768 1.00 52.75 112 PRO A N 1
ATOM 871 C CA . PRO A 1 112 ? 3.965 18.461 35.088 1.00 52.75 112 PRO A CA 1
ATOM 872 C C . PRO A 1 112 ? 4.580 19.826 35.408 1.00 52.75 112 PRO A C 1
ATOM 874 O O . PRO A 1 112 ? 5.801 19.976 35.485 1.00 52.75 112 PRO A O 1
ATOM 877 N N . LEU A 1 113 ? 3.707 20.819 35.597 1.00 50.72 113 LEU A N 1
ATOM 878 C CA . LEU A 1 113 ? 4.018 22.120 36.175 1.00 50.72 113 LEU A CA 1
ATOM 879 C C . LEU A 1 113 ? 4.742 21.886 37.505 1.00 50.72 113 LEU A C 1
ATOM 881 O O . LEU A 1 113 ? 4.127 21.568 38.523 1.00 50.72 113 LEU A O 1
ATOM 885 N N . ASN A 1 114 ? 6.066 21.999 37.483 1.00 48.50 114 ASN A N 1
ATOM 886 C CA . ASN A 1 114 ? 6.889 21.875 38.670 1.00 48.50 114 ASN A CA 1
ATOM 887 C C . ASN A 1 114 ? 6.805 23.201 39.434 1.00 48.50 114 ASN A C 1
ATOM 889 O O . ASN A 1 114 ? 7.723 24.020 39.403 1.00 48.50 114 ASN A O 1
ATOM 893 N N . ASP A 1 115 ? 5.662 23.419 40.079 1.00 55.91 115 ASP A N 1
ATOM 894 C CA . ASP A 1 115 ? 5.477 24.487 41.045 1.00 55.91 115 ASP A CA 1
ATOM 895 C C . ASP A 1 115 ? 6.298 24.130 42.288 1.00 55.91 115 ASP A C 1
ATOM 897 O O . ASP A 1 115 ? 5.937 23.282 43.109 1.00 55.91 115 ASP A O 1
ATOM 901 N N . LYS A 1 116 ? 7.510 24.681 42.3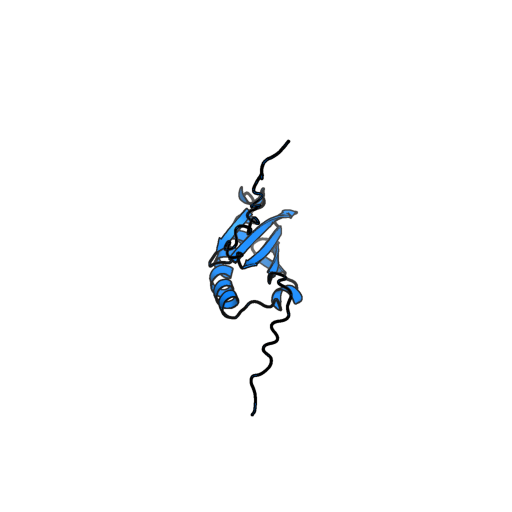53 1.00 54.84 116 LYS A N 1
ATOM 902 C CA . LYS A 1 116 ? 8.287 24.707 43.584 1.00 54.84 116 LYS A CA 1
ATOM 903 C C . LYS A 1 116 ? 8.629 26.147 43.900 1.00 54.84 116 LYS A C 1
ATOM 905 O O . LYS A 1 116 ? 9.726 26.627 43.600 1.00 54.84 116 LYS A O 1
ATOM 910 N N . ASP A 1 117 ? 7.649 26.793 44.524 1.00 51.00 117 ASP A N 1
ATOM 911 C CA . ASP A 1 117 ? 7.826 27.853 45.507 1.00 51.00 117 ASP A CA 1
ATOM 912 C C . ASP A 1 117 ? 9.171 27.701 46.232 1.00 51.00 117 ASP A C 1
ATOM 914 O O . ASP A 1 117 ? 9.362 26.839 47.097 1.00 51.00 117 ASP A O 1
ATOM 918 N N . HIS A 1 118 ? 10.133 28.551 45.880 1.00 55.41 118 HIS A N 1
ATOM 919 C CA . HIS A 1 118 ? 11.312 28.757 46.708 1.00 55.41 118 HIS A CA 1
ATOM 920 C C . HIS A 1 118 ? 10.919 29.700 47.842 1.00 55.41 118 HIS A C 1
ATOM 922 O O . HIS A 1 118 ? 11.096 3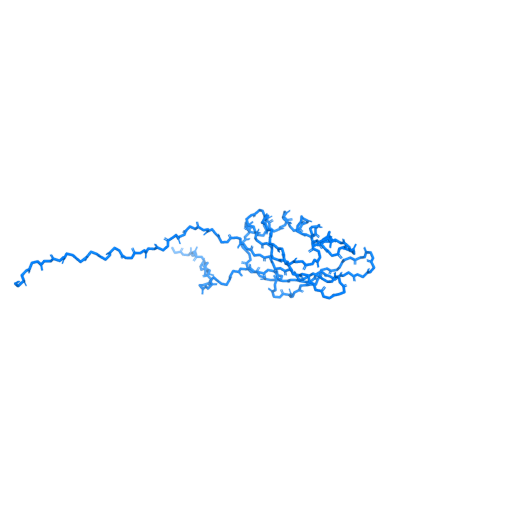0.916 47.776 1.00 55.41 118 HIS A O 1
ATOM 928 N N . ASN A 1 119 ? 10.357 29.100 48.889 1.00 48.81 119 ASN A N 1
ATOM 929 C CA . ASN A 1 119 ? 10.230 29.719 50.194 1.00 48.81 119 ASN A CA 1
ATOM 930 C C . ASN A 1 119 ? 11.628 29.930 50.807 1.00 48.81 119 ASN A C 1
ATOM 932 O O . ASN A 1 119 ? 12.373 28.983 51.048 1.00 48.81 119 ASN A O 1
ATOM 936 N N . HIS A 1 120 ? 11.945 31.209 50.974 1.00 42.34 120 HIS A N 1
ATOM 937 C CA . HIS A 1 120 ? 12.718 31.889 52.012 1.00 42.34 120 HIS A CA 1
ATOM 938 C C . HIS A 1 120 ? 13.494 31.078 53.082 1.00 42.34 120 HIS A C 1
ATOM 940 O O . HIS A 1 120 ? 13.002 30.116 53.666 1.00 42.34 120 HIS A O 1
ATOM 946 N N . SER A 1 121 ? 14.634 31.676 53.463 1.00 41.75 121 SER A N 1
ATOM 947 C CA . SER A 1 121 ? 15.455 31.499 54.679 1.00 41.75 121 SER A CA 1
ATOM 948 C C . SER A 1 121 ? 16.675 30.580 54.580 1.00 41.75 121 SER A C 1
ATOM 950 O O . SER A 1 121 ? 16.583 29.367 54.743 1.00 41.75 121 SER A O 1
ATOM 952 N N . THR A 1 122 ? 17.858 31.191 54.504 1.00 41.69 122 THR A N 1
ATOM 953 C CA . THR A 1 122 ? 18.822 31.208 55.623 1.00 41.69 122 THR A CA 1
ATOM 954 C C . THR A 1 122 ? 19.643 32.489 55.541 1.00 41.69 122 THR A C 1
ATOM 956 O O . THR A 1 122 ? 20.022 32.856 54.408 1.00 41.69 122 THR A O 1
#

Sequence (122 aa):
MSDNPDRKRPDNHSLPCIRGRLLQDGCRFRLQTSRDDMEAAFTEEEARWLEQAFPLILHQMVTMAAPGSPEAQTPQVFHHNGLTCESEPGPQGAVSLMIYPTPDESTPSEEPLNDKDHNHST

Radius of gyration: 21.83 Å; chains: 1; bounding box: 51×45×72 Å

InterPro domains:
  IPR009320 Antitoxin CbeA [PF06154] (15-102)
  IPR038025 Antitoxin CbeA superfamily [SSF143737] (5-106)

pLDDT: mean 76.56, std 17.43, range [35.44, 93.25]

Organism: NCBI:txid486993